Protein AF-A0A379AFS3-F1 (afdb_monomer_lite)

InterPro domains:
  IPR016185 Pre-ATP-grasp domain superfamily [SSF52440] (1-82)
  IPR054350 PurT/PurK-like, preATP-grasp domain [PF22660] (2-83)

Foldseek 3Di:
DEEDQAPVLLVVLVVCVVVVHAFEAEEQDPPHNNCVSHPHYYHDDQLPLVVVVVVCVVVVDPDYHYPDPNGVVVSVVVVVPDDPDPDPDPPPPPPDDDPPPPPDDDD

Secondary structure (DSSP, 8-state):
-EES-SHHHHHHHHHHHHTT---EEEESSTT-TTTTTSSEEEE--TT-HHHHHHHHHHH--S--EE-SS-S-HHHHHHHHS----S----GGGSSS-----------

Radius of gyration: 19.27 Å; chains: 1; bounding box: 28×62×48 Å

pLDDT: mean 76.21, std 20.55, range [35.38, 96.38]

Organism: Enterobacter agglomerans (NCBI:txid549)

Sequence (107 aa):
MLLGSGELGKEVALECQRLGVEVIAVDRYADAPAMHVAHRSHVINMLDGAALAALIAEEKPDFVVPEIEAIATETLVELEQPRPARGADCPCRAADHEPRRHSAAGG

Structure (mmCIF, N/CA/C/O backbone):
data_AF-A0A379AFS3-F1
#
_entry.id   AF-A0A379AFS3-F1
#
loop_
_atom_site.group_PDB
_atom_site.id
_atom_site.type_symbol
_atom_site.label_atom_id
_atom_site.label_alt_id
_atom_site.label_comp_id
_atom_site.label_asym_id
_atom_site.label_entity_id
_atom_site.label_seq_id
_atom_site.pdbx_PDB_ins_code
_atom_site.Cartn_x
_atom_site.Cartn_y
_atom_site.Cartn_z
_atom_site.occupancy
_atom_site.B_iso_or_equiv
_atom_site.auth_seq_id
_atom_site.auth_comp_id
_atom_site.auth_asym_id
_atom_site.auth_atom_id
_atom_site.pdbx_PDB_model_num
ATOM 1 N N . MET A 1 1 ? -4.762 3.119 2.611 1.00 92.69 1 MET A N 1
ATOM 2 C CA . MET A 1 1 ? -4.022 2.562 1.459 1.00 92.69 1 MET A CA 1
ATOM 3 C C . MET A 1 1 ? -2.563 2.397 1.851 1.00 92.69 1 MET A C 1
ATOM 5 O O . MET A 1 1 ? -1.976 3.362 2.324 1.00 92.69 1 MET A O 1
ATOM 9 N N . LEU A 1 2 ? -2.015 1.192 1.703 1.00 92.50 2 LEU A N 1
ATOM 10 C CA . LEU A 1 2 ? -0.619 0.852 1.993 1.00 92.50 2 LEU A CA 1
ATOM 11 C C . LEU A 1 2 ? 0.172 0.841 0.681 1.00 92.50 2 LEU A C 1
ATOM 13 O O . LEU A 1 2 ? -0.231 0.153 -0.256 1.00 92.50 2 LEU A O 1
ATOM 17 N N . LEU A 1 3 ? 1.247 1.626 0.603 1.00 91.31 3 LEU A N 1
ATOM 18 C CA . LEU A 1 3 ? 2.155 1.676 -0.546 1.00 91.31 3 LEU A CA 1
ATOM 19 C C . LEU A 1 3 ? 3.437 0.918 -0.189 1.00 91.31 3 LEU A C 1
ATOM 21 O O . LEU A 1 3 ? 4.276 1.423 0.558 1.00 91.31 3 LEU A O 1
ATOM 25 N N . GLY A 1 4 ? 3.562 -0.297 -0.711 1.00 89.31 4 GLY A N 1
ATOM 26 C CA . GLY A 1 4 ? 4.428 -1.336 -0.164 1.00 89.31 4 GLY A CA 1
ATOM 27 C C . GLY A 1 4 ? 3.591 -2.303 0.669 1.00 89.31 4 GLY A C 1
ATOM 28 O O . GLY A 1 4 ? 2.832 -1.895 1.548 1.00 89.31 4 GLY A O 1
ATOM 29 N N . SER A 1 5 ? 3.653 -3.581 0.305 1.00 90.56 5 SER A N 1
ATOM 30 C CA . SER A 1 5 ? 2.803 -4.642 0.843 1.00 90.56 5 SER A CA 1
ATOM 31 C C . SER A 1 5 ? 3.638 -5.805 1.383 1.00 90.56 5 SER A C 1
ATOM 33 O O . SER A 1 5 ? 3.258 -6.969 1.228 1.00 90.56 5 SER A O 1
ATOM 35 N N . GLY A 1 6 ? 4.780 -5.495 2.004 1.00 8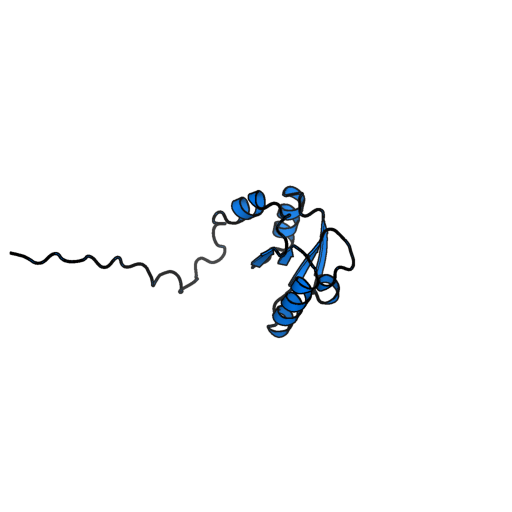9.69 6 GLY A N 1
ATOM 36 C CA . GLY A 1 6 ? 5.702 -6.463 2.591 1.00 89.69 6 GLY A CA 1
ATOM 37 C C . GLY A 1 6 ? 5.199 -7.066 3.906 1.00 89.69 6 GLY A C 1
ATOM 38 O O . GLY A 1 6 ? 4.031 -6.944 4.278 1.00 89.69 6 GLY A O 1
ATOM 39 N N . GLU A 1 7 ? 6.094 -7.734 4.639 1.00 91.62 7 GLU A N 1
ATOM 40 C CA . GLU A 1 7 ? 5.750 -8.367 5.923 1.00 91.62 7 GLU A CA 1
ATOM 41 C C . GLU A 1 7 ? 5.324 -7.341 6.985 1.00 91.62 7 GLU A C 1
ATOM 43 O O . GLU A 1 7 ? 4.415 -7.611 7.766 1.00 91.62 7 GLU A O 1
ATOM 48 N N . LEU A 1 8 ? 5.908 -6.135 6.992 1.00 89.31 8 LEU A N 1
ATOM 49 C CA . LEU A 1 8 ? 5.472 -5.080 7.914 1.00 89.31 8 LEU A CA 1
ATOM 50 C C . LEU A 1 8 ? 4.100 -4.541 7.506 1.00 89.31 8 LEU A C 1
ATOM 52 O O . LEU A 1 8 ? 3.218 -4.395 8.354 1.00 89.31 8 LEU A O 1
ATOM 56 N N . GLY A 1 9 ? 3.889 -4.316 6.205 1.00 90.88 9 GLY A N 1
ATOM 57 C CA . GLY A 1 9 ? 2.586 -3.931 5.665 1.00 90.88 9 GLY A CA 1
ATOM 58 C C . GLY A 1 9 ? 1.478 -4.924 6.030 1.00 90.88 9 GLY A C 1
ATOM 59 O O . GLY A 1 9 ? 0.350 -4.516 6.301 1.00 90.88 9 GLY A O 1
ATOM 60 N N . LYS A 1 10 ? 1.794 -6.222 6.111 1.00 93.50 10 LYS A N 1
ATOM 61 C CA . LYS A 1 10 ? 0.844 -7.269 6.506 1.00 93.50 10 LYS A CA 1
ATOM 62 C C . LYS A 1 10 ? 0.387 -7.139 7.958 1.00 93.50 10 LYS A C 1
ATOM 64 O O . LYS A 1 10 ? -0.811 -7.232 8.215 1.00 93.50 10 LYS A O 1
ATOM 69 N N . GLU A 1 11 ? 1.302 -6.900 8.893 1.00 94.44 11 GLU A N 1
ATOM 70 C CA . GLU A 1 11 ? 0.948 -6.686 10.304 1.00 94.44 11 GLU A CA 1
ATOM 71 C C .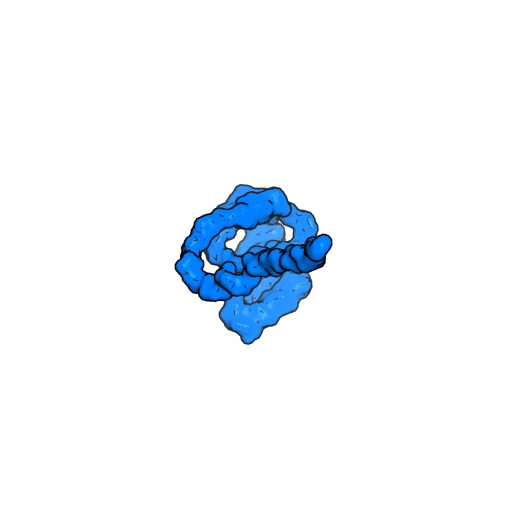 GLU A 1 11 ? 0.102 -5.413 10.472 1.00 94.44 11 GLU A C 1
ATOM 73 O O . GLU A 1 11 ? -0.923 -5.426 11.154 1.00 94.44 11 GLU A O 1
ATOM 78 N N . VAL A 1 12 ? 0.453 -4.332 9.764 1.00 92.00 12 VAL A N 1
ATOM 79 C CA . VAL A 1 12 ? -0.346 -3.092 9.756 1.00 92.00 12 VAL A CA 1
ATOM 80 C C . VAL A 1 12 ? -1.747 -3.342 9.193 1.00 92.00 12 VAL A C 1
ATOM 82 O O . VAL A 1 12 ? -2.736 -2.911 9.784 1.00 92.00 12 VAL A O 1
ATOM 85 N N . ALA A 1 13 ? -1.853 -4.070 8.080 1.00 94.06 13 ALA A N 1
ATOM 86 C CA . ALA A 1 13 ? -3.134 -4.424 7.480 1.00 94.06 13 ALA A CA 1
ATOM 87 C C . ALA A 1 13 ? -4.017 -5.237 8.442 1.00 94.06 13 ALA A C 1
ATOM 89 O O . ALA A 1 13 ? -5.213 -4.963 8.550 1.00 94.06 13 ALA A O 1
ATOM 90 N N . LEU A 1 14 ? -3.434 -6.192 9.172 1.00 94.50 14 LEU A N 1
ATOM 91 C CA . LEU A 1 14 ? -4.144 -7.002 10.164 1.00 94.50 14 LEU A CA 1
ATOM 92 C C . LEU A 1 14 ? -4.681 -6.160 11.326 1.00 94.50 14 LEU A C 1
ATOM 94 O O . LEU A 1 14 ? -5.837 -6.330 11.720 1.00 94.50 14 LEU A O 1
ATOM 98 N N . GLU A 1 15 ? -3.890 -5.229 11.859 1.00 94.81 15 GLU A N 1
ATOM 99 C CA . GLU A 1 15 ? -4.366 -4.338 12.923 1.00 94.81 15 GLU A CA 1
ATOM 100 C C . GLU A 1 15 ? -5.444 -3.369 12.421 1.00 94.81 15 GLU A C 1
ATOM 102 O O . GLU A 1 15 ? -6.452 -3.158 13.098 1.00 94.81 15 GLU A O 1
ATOM 107 N N . CYS A 1 16 ? -5.315 -2.848 11.198 1.00 93.25 16 CYS A N 1
ATOM 108 C CA . CYS A 1 16 ? -6.375 -2.056 10.573 1.00 93.25 16 CYS A CA 1
ATOM 109 C C . CYS A 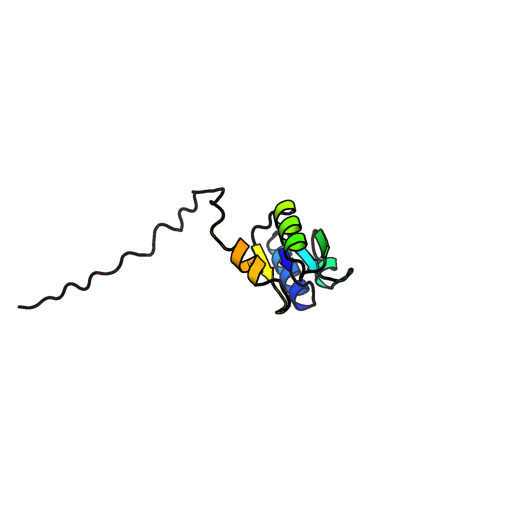1 16 ? -7.683 -2.854 10.445 1.00 93.25 16 CYS A C 1
ATOM 111 O O . CYS A 1 16 ? -8.747 -2.337 10.786 1.00 93.25 16 CYS A O 1
ATOM 113 N N . GLN A 1 17 ? -7.621 -4.125 10.039 1.00 93.00 17 GLN A N 1
ATOM 114 C CA . GLN A 1 17 ? -8.808 -4.982 9.980 1.00 93.00 17 GLN A CA 1
ATOM 115 C C . GLN A 1 17 ? -9.444 -5.220 11.348 1.00 93.00 17 GLN A C 1
ATOM 117 O O . GLN A 1 17 ? -10.669 -5.190 11.465 1.00 93.00 17 GLN A O 1
ATOM 122 N N . ARG A 1 18 ? -8.637 -5.408 12.397 1.00 94.56 18 ARG A N 1
ATOM 123 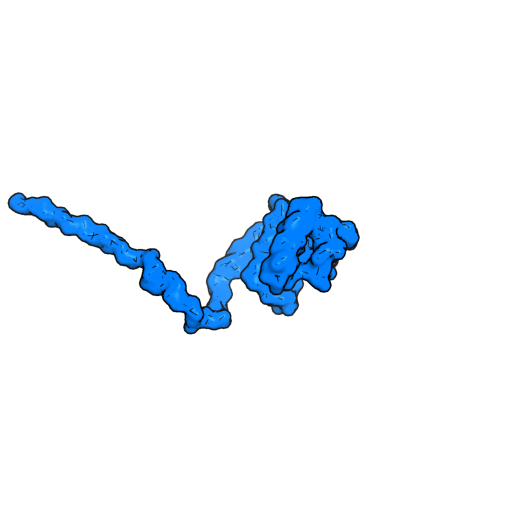C CA . ARG A 1 18 ? -9.138 -5.548 13.776 1.00 94.56 18 ARG A CA 1
ATOM 124 C C . ARG A 1 18 ? -9.890 -4.308 14.253 1.00 94.56 18 ARG A C 1
ATOM 126 O O . ARG A 1 18 ? -10.810 -4.430 15.056 1.00 94.56 18 ARG A O 1
ATOM 133 N N . LEU A 1 19 ? -9.528 -3.138 13.734 1.00 94.19 19 LEU A N 1
ATOM 134 C CA . LEU A 1 19 ? -10.205 -1.869 13.997 1.00 94.19 19 LEU A CA 1
ATOM 135 C C . LEU A 1 19 ? -11.390 -1.600 13.053 1.00 94.19 19 LEU A C 1
ATOM 137 O O . LEU A 1 19 ? -12.021 -0.551 13.161 1.00 94.19 19 LEU A O 1
ATOM 141 N N . GLY A 1 20 ? -11.710 -2.522 12.138 1.00 93.75 20 GLY A N 1
ATOM 142 C CA . GLY A 1 20 ? -12.777 -2.352 11.148 1.00 93.75 20 GLY A CA 1
ATOM 143 C C . GLY A 1 20 ? -12.442 -1.338 10.050 1.00 93.75 20 GLY A C 1
ATOM 144 O O . GLY A 1 20 ? -13.347 -0.806 9.411 1.00 93.75 20 GLY A O 1
ATOM 145 N N . VAL A 1 21 ? -11.156 -1.047 9.846 1.00 94.62 21 VAL A N 1
ATOM 146 C CA . VAL A 1 21 ? -10.675 -0.121 8.819 1.00 94.62 21 VAL A CA 1
ATOM 147 C C . VAL A 1 21 ? -10.494 -0.865 7.500 1.00 94.62 21 VAL A C 1
ATOM 149 O O . VAL A 1 21 ? -9.923 -1.958 7.447 1.00 94.62 21 VAL A O 1
ATOM 152 N N . GLU A 1 22 ? -10.951 -0.248 6.414 1.00 95.56 22 GLU A N 1
ATOM 153 C CA . GLU A 1 22 ? -10.732 -0.762 5.070 1.00 95.56 22 GLU A CA 1
ATOM 154 C C . GLU A 1 22 ? -9.261 -0.600 4.658 1.00 95.56 22 GLU A C 1
ATOM 156 O O . GLU A 1 22 ? -8.649 0.462 4.796 1.00 95.56 22 GLU A O 1
ATOM 161 N N . VAL A 1 23 ? -8.687 -1.676 4.123 1.00 95.31 23 VAL A N 1
ATOM 162 C CA . VAL A 1 23 ? -7.273 -1.737 3.740 1.00 95.31 23 VAL A CA 1
ATOM 163 C C . VAL A 1 23 ? -7.164 -2.052 2.262 1.00 95.31 23 VAL A C 1
ATOM 165 O O . VAL A 1 23 ? -7.660 -3.080 1.802 1.00 95.31 23 VAL A O 1
ATOM 168 N N . ILE A 1 24 ? -6.461 -1.174 1.555 1.00 96.38 24 ILE A N 1
ATOM 169 C CA . ILE A 1 24 ? -6.090 -1.325 0.150 1.00 96.38 24 ILE A CA 1
ATOM 170 C C . ILE A 1 24 ? -4.571 -1.459 0.104 1.00 96.38 24 ILE A C 1
ATOM 172 O O . ILE A 1 24 ? -3.880 -0.525 0.519 1.00 96.38 24 ILE A O 1
ATOM 176 N N . ALA A 1 25 ? -4.071 -2.601 -0.356 1.00 95.50 25 ALA A N 1
ATOM 177 C CA . ALA A 1 25 ? -2.646 -2.898 -0.466 1.00 95.50 25 ALA A CA 1
ATOM 178 C C . ALA A 1 25 ? -2.150 -2.633 -1.893 1.00 95.50 25 ALA A C 1
ATOM 180 O O . ALA A 1 25 ? -2.762 -3.080 -2.861 1.00 95.50 25 ALA A O 1
ATOM 181 N N . VAL A 1 26 ? -1.054 -1.899 -2.038 1.00 94.06 26 VAL A N 1
ATOM 182 C CA . VAL A 1 26 ? -0.460 -1.567 -3.335 1.00 94.06 26 VAL A CA 1
ATOM 183 C C . VAL A 1 26 ? 0.997 -2.007 -3.334 1.00 94.06 26 VAL A C 1
ATOM 185 O O . VAL A 1 26 ? 1.732 -1.725 -2.388 1.00 94.06 26 VAL A O 1
ATOM 188 N N . ASP A 1 27 ? 1.422 -2.706 -4.381 1.00 92.94 27 ASP A N 1
ATOM 189 C CA . ASP A 1 27 ? 2.821 -3.100 -4.570 1.00 92.94 27 ASP A CA 1
ATOM 190 C C . ASP A 1 27 ? 3.165 -3.186 -6.065 1.00 92.94 27 ASP A C 1
ATOM 192 O O . ASP A 1 27 ? 2.299 -3.064 -6.930 1.00 92.94 27 ASP A O 1
ATOM 196 N N . ARG A 1 28 ? 4.441 -3.399 -6.385 1.00 90.12 28 ARG A N 1
ATOM 197 C CA . ARG A 1 28 ? 4.942 -3.611 -7.752 1.00 90.12 28 ARG A CA 1
ATOM 198 C C . ARG A 1 28 ? 4.789 -5.051 -8.244 1.00 90.12 28 ARG A C 1
ATOM 200 O O . ARG A 1 28 ? 4.963 -5.299 -9.435 1.00 90.12 28 ARG A O 1
ATOM 207 N N . TYR A 1 29 ? 4.487 -5.991 -7.350 1.00 89.75 29 TYR A N 1
ATOM 208 C CA . TYR A 1 29 ? 4.282 -7.403 -7.670 1.00 89.75 29 TYR A CA 1
ATOM 209 C C . TYR A 1 29 ? 2.963 -7.909 -7.085 1.00 89.75 29 TYR A C 1
ATOM 211 O O . TYR A 1 29 ? 2.504 -7.415 -6.058 1.00 89.75 29 TYR A O 1
ATOM 219 N N . ALA A 1 30 ? 2.366 -8.899 -7.751 1.00 91.31 30 ALA A N 1
ATOM 220 C CA . ALA A 1 30 ? 1.207 -9.617 -7.229 1.00 91.31 30 ALA A CA 1
ATOM 221 C C . ALA A 1 30 ? 1.590 -10.490 -6.021 1.00 91.31 30 ALA A C 1
ATOM 223 O O . ALA A 1 30 ? 2.765 -10.808 -5.831 1.00 91.31 30 ALA A O 1
ATOM 224 N N . ASP A 1 31 ? 0.585 -10.890 -5.239 1.00 91.19 31 ASP A N 1
ATOM 225 C CA . ASP A 1 31 ? 0.708 -11.829 -4.112 1.00 91.19 31 ASP A CA 1
ATOM 226 C C . ASP A 1 31 ? 1.698 -11.387 -3.019 1.00 91.19 31 ASP A C 1
ATOM 228 O O . ASP A 1 31 ? 2.323 -12.198 -2.330 1.00 91.19 31 ASP A O 1
ATOM 232 N N . ALA A 1 32 ? 1.848 -10.073 -2.840 1.00 92.38 32 ALA A N 1
ATOM 233 C CA . ALA A 1 32 ? 2.635 -9.529 -1.746 1.00 92.38 32 ALA A CA 1
ATOM 234 C C . ALA A 1 32 ? 1.981 -9.864 -0.382 1.00 92.38 32 ALA A C 1
ATOM 236 O O . ALA A 1 32 ? 0.750 -9.938 -0.292 1.00 92.38 32 ALA A O 1
ATOM 237 N N . PRO A 1 33 ? 2.759 -10.039 0.704 1.00 93.62 33 PRO A N 1
ATOM 238 C CA . PRO A 1 33 ? 2.242 -10.490 1.999 1.00 93.62 33 PRO A CA 1
ATOM 239 C C . PRO A 1 33 ? 1.012 -9.731 2.525 1.00 93.62 33 PRO A C 1
ATOM 241 O O . PRO A 1 33 ? 0.077 -10.367 3.019 1.00 93.62 33 PRO A O 1
ATOM 244 N N . ALA A 1 34 ? 0.975 -8.399 2.400 1.00 93.75 34 ALA A N 1
ATOM 245 C CA . ALA A 1 34 ? -0.164 -7.596 2.852 1.00 93.75 34 ALA A CA 1
ATOM 246 C C . ALA A 1 34 ? -1.398 -7.728 1.941 1.00 93.75 34 ALA A C 1
ATOM 248 O O . ALA A 1 34 ? -2.521 -7.548 2.408 1.00 93.75 34 ALA A O 1
ATOM 249 N N . MET A 1 35 ? -1.225 -8.089 0.663 1.00 95.94 35 MET A N 1
ATOM 250 C CA . MET A 1 35 ? -2.341 -8.288 -0.273 1.00 95.94 35 MET A CA 1
ATOM 251 C C . MET A 1 35 ? -3.214 -9.478 0.124 1.00 95.94 35 MET A C 1
ATOM 253 O O . MET A 1 35 ? -4.424 -9.424 -0.055 1.00 95.94 35 MET A O 1
ATOM 257 N N . HIS A 1 36 ? -2.629 -10.517 0.727 1.00 94.50 36 HIS A N 1
ATOM 258 C CA . HIS A 1 36 ? -3.374 -11.695 1.186 1.00 94.50 36 HIS A CA 1
ATOM 259 C C . HIS A 1 36 ? -4.385 -11.393 2.292 1.00 94.50 36 HIS A C 1
ATOM 261 O O . HIS A 1 36 ? -5.341 -12.143 2.476 1.00 94.50 36 HIS A O 1
ATOM 267 N N . VAL A 1 37 ? -4.144 -10.330 3.058 1.00 95.00 37 VAL A N 1
ATOM 268 C CA . VAL A 1 37 ? -5.010 -9.917 4.163 1.00 95.00 37 VAL A CA 1
ATOM 269 C C . VAL A 1 37 ? -5.776 -8.639 3.841 1.00 95.00 37 VAL A C 1
ATOM 271 O O . VAL A 1 37 ? -6.665 -8.289 4.595 1.00 95.00 37 VAL A O 1
ATOM 274 N N . ALA A 1 38 ? -5.478 -7.926 2.754 1.00 95.06 38 ALA A N 1
ATOM 275 C CA . ALA A 1 38 ? -6.164 -6.686 2.402 1.00 95.06 38 ALA A CA 1
ATOM 276 C C . ALA A 1 38 ? -7.565 -6.931 1.814 1.00 95.06 38 ALA A C 1
ATOM 278 O O . ALA A 1 38 ? -7.875 -8.004 1.305 1.00 95.06 38 ALA A O 1
ATOM 279 N N . HIS A 1 39 ? -8.418 -5.904 1.855 1.00 96.31 39 HIS A N 1
ATOM 280 C CA . HIS A 1 39 ? -9.754 -5.962 1.248 1.00 96.31 39 HIS A CA 1
ATOM 281 C C . HIS A 1 39 ? -9.683 -5.835 -0.275 1.00 96.31 39 HIS A C 1
ATOM 283 O O . HIS A 1 39 ? -10.455 -6.461 -1.001 1.00 96.31 39 HIS A O 1
ATOM 289 N N . ARG A 1 40 ? -8.756 -4.999 -0.751 1.00 95.50 40 ARG A N 1
ATOM 290 C CA . ARG A 1 40 ? -8.434 -4.803 -2.163 1.00 95.50 40 ARG A CA 1
ATOM 291 C C . ARG A 1 40 ? -6.922 -4.740 -2.332 1.00 95.50 40 ARG A C 1
ATOM 293 O O . ARG A 1 40 ? -6.210 -4.290 -1.431 1.00 95.50 40 ARG A O 1
ATOM 300 N N . SER A 1 41 ? -6.442 -5.155 -3.497 1.00 95.69 41 SER A N 1
ATOM 301 C CA . SER A 1 41 ? -5.026 -5.105 -3.847 1.00 95.69 41 SER A CA 1
ATOM 302 C C . SER A 1 41 ? -4.824 -4.586 -5.262 1.00 95.69 41 SER A C 1
ATOM 304 O O . SER A 1 41 ? -5.546 -5.000 -6.168 1.00 95.69 41 SER A O 1
ATOM 306 N N . HIS A 1 42 ? -3.808 -3.750 -5.459 1.00 95.56 42 HIS A N 1
ATOM 307 C CA . HIS A 1 42 ? -3.436 -3.210 -6.766 1.00 95.56 42 HIS A CA 1
ATOM 308 C C . HIS A 1 42 ? -1.955 -3.428 -7.043 1.00 95.56 42 HIS A C 1
ATOM 310 O O . HIS A 1 42 ? -1.112 -3.232 -6.167 1.00 95.56 42 HIS A O 1
ATOM 316 N N . VAL A 1 43 ? -1.641 -3.807 -8.280 1.00 94.81 43 VAL A N 1
ATOM 317 C CA . VAL A 1 43 ? -0.261 -3.978 -8.737 1.00 94.81 43 VAL A CA 1
ATOM 318 C C . VAL A 1 43 ? 0.069 -2.853 -9.707 1.00 94.81 43 VAL A C 1
ATOM 320 O O . VAL A 1 43 ? -0.426 -2.845 -10.833 1.00 94.81 43 VAL A O 1
ATOM 323 N N . ILE A 1 44 ? 0.886 -1.895 -9.271 1.00 91.31 44 ILE A N 1
ATOM 324 C CA . ILE A 1 44 ? 1.293 -0.743 -10.088 1.00 91.31 44 ILE A CA 1
ATOM 325 C C . ILE A 1 44 ? 2.788 -0.470 -9.935 1.00 91.31 44 ILE A C 1
ATOM 327 O O . ILE A 1 44 ? 3.420 -0.841 -8.946 1.00 91.31 44 ILE A O 1
ATOM 331 N N . ASN A 1 45 ? 3.359 0.266 -10.886 1.00 87.81 45 ASN A N 1
ATOM 332 C CA . ASN A 1 45 ? 4.674 0.854 -10.681 1.00 87.81 45 ASN A CA 1
ATOM 333 C C . ASN A 1 45 ? 4.562 2.045 -9.712 1.00 87.81 45 ASN A C 1
ATOM 335 O O . ASN A 1 45 ? 4.165 3.130 -10.116 1.00 87.81 45 ASN A O 1
ATOM 339 N N . MET A 1 46 ? 4.932 1.858 -8.443 1.00 84.38 46 MET A N 1
ATOM 340 C CA . MET A 1 46 ? 4.853 2.907 -7.408 1.00 84.38 46 MET A CA 1
ATOM 341 C C . MET A 1 46 ? 5.823 4.088 -7.625 1.00 84.38 46 MET A C 1
ATOM 343 O O . MET A 1 46 ? 5.719 5.099 -6.931 1.00 84.38 46 MET A O 1
ATOM 347 N N . LEU A 1 47 ? 6.752 3.975 -8.583 1.00 82.69 47 LEU A N 1
ATOM 348 C CA . LEU A 1 47 ? 7.600 5.085 -9.037 1.00 82.69 47 LEU A CA 1
ATOM 349 C C . LEU A 1 47 ? 6.912 5.954 -10.103 1.00 82.69 47 LEU A C 1
ATOM 351 O O . LEU A 1 47 ? 7.382 7.050 -10.392 1.00 82.69 47 LEU A O 1
ATOM 355 N N . ASP A 1 48 ? 5.819 5.474 -10.700 1.00 85.94 48 ASP A N 1
ATOM 356 C CA . ASP A 1 48 ? 5.005 6.248 -11.632 1.00 85.94 48 ASP A CA 1
ATOM 357 C C . ASP A 1 48 ? 3.978 7.078 -10.849 1.00 85.94 48 ASP A C 1
ATOM 359 O O . ASP A 1 48 ? 2.917 6.593 -10.442 1.00 85.94 48 ASP A O 1
ATOM 363 N N . GLY A 1 49 ? 4.306 8.354 -10.641 1.00 84.75 49 GLY A N 1
ATOM 364 C CA . GLY A 1 49 ? 3.443 9.293 -9.929 1.00 84.75 49 GLY A CA 1
ATOM 365 C C . GLY A 1 49 ? 2.070 9.483 -10.582 1.00 84.75 49 GLY A C 1
ATOM 366 O O . GLY A 1 49 ? 1.086 9.685 -9.873 1.00 84.75 49 GLY A O 1
ATOM 367 N N . ALA A 1 50 ? 1.958 9.358 -11.910 1.00 87.56 50 ALA A N 1
ATOM 368 C CA . ALA A 1 50 ? 0.680 9.510 -12.602 1.00 87.56 50 ALA A CA 1
ATOM 369 C C . ALA A 1 50 ? -0.237 8.307 -12.349 1.00 87.56 50 ALA A C 1
ATOM 371 O O . ALA A 1 50 ? -1.418 8.487 -12.040 1.00 87.56 50 ALA A O 1
ATOM 372 N N . ALA A 1 51 ? 0.312 7.091 -12.419 1.00 87.75 51 ALA A N 1
ATOM 373 C CA . ALA A 1 51 ? -0.423 5.873 -12.083 1.00 87.75 51 ALA A CA 1
ATOM 374 C C . ALA A 1 51 ? -0.868 5.873 -10.612 1.00 87.75 51 ALA A C 1
ATOM 376 O O . ALA A 1 51 ? -2.019 5.554 -10.309 1.00 87.75 51 ALA A O 1
ATOM 377 N N . LEU A 1 52 ? 0.016 6.296 -9.702 1.00 87.62 52 LEU A N 1
ATOM 378 C CA . LEU A 1 52 ? -0.298 6.407 -8.279 1.00 87.62 52 LEU A CA 1
ATOM 379 C C . LEU A 1 52 ? -1.391 7.454 -8.012 1.00 87.62 52 LEU A C 1
ATOM 381 O O . LEU A 1 52 ? -2.342 7.177 -7.283 1.00 87.62 52 LEU A O 1
ATOM 385 N N . ALA A 1 53 ? -1.298 8.636 -8.625 1.00 85.44 53 ALA A N 1
ATOM 386 C CA . ALA A 1 53 ? -2.300 9.688 -8.477 1.00 85.44 53 ALA A CA 1
ATOM 387 C C . ALA A 1 53 ? -3.673 9.261 -9.018 1.00 85.44 53 ALA A C 1
ATOM 389 O O . ALA A 1 53 ? -4.693 9.534 -8.383 1.00 85.44 53 ALA A O 1
ATOM 390 N N . ALA A 1 54 ? -3.706 8.559 -10.156 1.00 90.50 54 ALA A N 1
ATOM 391 C CA . ALA A 1 54 ? -4.936 8.007 -10.715 1.00 90.50 54 ALA A CA 1
ATOM 392 C C . ALA A 1 54 ? -5.579 6.989 -9.760 1.00 90.50 54 ALA A C 1
ATOM 394 O O . ALA A 1 54 ? -6.770 7.101 -9.466 1.00 90.50 54 ALA A O 1
ATOM 395 N N . LEU A 1 55 ? -4.785 6.069 -9.204 1.00 90.38 55 LEU A N 1
ATOM 396 C CA . LEU A 1 55 ? -5.272 5.072 -8.251 1.00 90.38 55 LEU A CA 1
ATOM 397 C C . LEU A 1 55 ? -5.803 5.716 -6.961 1.00 90.38 55 LEU A C 1
ATOM 399 O O . LEU A 1 55 ? -6.874 5.357 -6.476 1.00 90.38 55 LEU A O 1
ATOM 403 N N . ILE A 1 56 ? -5.089 6.703 -6.413 1.00 88.25 56 ILE A N 1
ATOM 404 C CA . ILE A 1 56 ? -5.535 7.451 -5.228 1.00 88.25 56 ILE A CA 1
ATOM 405 C C . ILE A 1 56 ? -6.837 8.211 -5.525 1.00 88.25 56 ILE A C 1
ATOM 407 O O . ILE A 1 56 ? -7.710 8.292 -4.662 1.00 88.25 56 ILE A O 1
ATOM 411 N N . ALA A 1 57 ? -6.997 8.765 -6.729 1.00 89.81 57 ALA A N 1
ATOM 412 C CA . ALA A 1 57 ? -8.217 9.465 -7.127 1.00 89.81 57 ALA A CA 1
ATOM 413 C C . ALA A 1 57 ? -9.425 8.526 -7.301 1.00 89.81 57 ALA A C 1
ATOM 415 O O . ALA A 1 57 ? -10.560 8.942 -7.042 1.00 89.81 57 ALA A O 1
ATOM 416 N N . GLU A 1 58 ? -9.185 7.286 -7.728 1.00 91.69 58 GLU A N 1
ATOM 417 C CA . GLU A 1 58 ? -10.198 6.240 -7.870 1.00 91.69 58 GLU A CA 1
ATOM 418 C C . GLU A 1 58 ? -10.642 5.700 -6.506 1.00 91.69 58 GLU A C 1
ATOM 420 O O . GLU A 1 58 ? -11.821 5.790 -6.159 1.00 91.69 58 GLU A O 1
ATOM 425 N N . GLU A 1 59 ? -9.691 5.213 -5.709 1.00 91.38 59 GLU A N 1
ATOM 426 C CA . GLU A 1 59 ? -9.947 4.566 -4.418 1.00 91.38 59 GLU A CA 1
ATOM 427 C C . GLU A 1 59 ? -10.277 5.559 -3.295 1.00 91.38 59 GLU A C 1
ATOM 429 O O . GLU A 1 59 ? -10.902 5.185 -2.306 1.00 91.38 59 GLU A O 1
ATOM 434 N N . LYS A 1 60 ? -9.863 6.827 -3.432 1.00 90.50 60 LYS A N 1
ATOM 435 C CA . LYS A 1 60 ? -10.083 7.920 -2.463 1.00 90.50 60 LYS A CA 1
ATOM 436 C C . LYS A 1 60 ? -9.791 7.520 -1.007 1.00 90.50 60 LYS A C 1
ATOM 438 O O . LYS A 1 60 ? -10.653 7.705 -0.149 1.00 90.50 60 LYS A O 1
ATOM 443 N N . PRO A 1 61 ? -8.591 6.998 -0.703 1.00 89.94 61 PRO A N 1
ATOM 444 C CA . PRO A 1 61 ? -8.272 6.571 0.650 1.00 89.94 61 PRO A CA 1
ATOM 445 C C . PRO A 1 61 ? -8.191 7.762 1.616 1.00 89.94 61 PRO A C 1
ATOM 447 O O . PRO A 1 61 ? -7.665 8.819 1.261 1.00 89.94 61 PRO A O 1
ATOM 450 N N . ASP A 1 62 ? -8.629 7.556 2.860 1.00 88.12 62 ASP A N 1
ATOM 451 C CA . ASP A 1 62 ? -8.468 8.545 3.938 1.00 88.12 62 ASP A CA 1
ATOM 452 C C . ASP A 1 62 ? -6.998 8.722 4.337 1.00 88.12 62 ASP A C 1
ATOM 454 O O . ASP A 1 62 ? -6.540 9.830 4.612 1.00 88.12 62 ASP A O 1
ATOM 458 N N . PHE A 1 63 ? -6.244 7.619 4.322 1.00 87.38 63 PHE A N 1
ATOM 459 C CA . PHE A 1 63 ? -4.829 7.580 4.678 1.00 87.38 63 PHE A CA 1
ATOM 460 C C . PHE A 1 63 ? -4.014 6.872 3.600 1.00 87.38 63 PHE A C 1
ATOM 462 O O . PHE A 1 63 ? -4.384 5.788 3.131 1.00 87.38 63 PHE A O 1
ATOM 469 N N . VAL A 1 64 ? -2.870 7.457 3.257 1.00 88.38 64 VAL A N 1
ATOM 470 C CA . VAL A 1 64 ? -1.840 6.842 2.417 1.00 88.38 64 VAL A CA 1
ATOM 471 C C . VAL A 1 64 ? -0.623 6.595 3.298 1.00 88.38 64 VAL A C 1
ATOM 473 O O . VAL A 1 64 ? -0.055 7.535 3.843 1.00 88.38 64 VAL A O 1
ATOM 476 N N . VAL A 1 65 ? -0.261 5.326 3.474 1.00 86.75 65 VAL A N 1
ATOM 477 C CA . VAL A 1 65 ? 0.819 4.891 4.364 1.00 86.75 65 VAL A CA 1
ATOM 478 C C . VAL A 1 65 ? 1.932 4.268 3.514 1.00 86.75 65 VAL A C 1
ATOM 480 O O . VAL A 1 65 ? 1.753 3.154 3.017 1.00 86.75 65 VAL A O 1
ATOM 483 N N . PRO A 1 66 ? 3.050 4.979 3.297 1.00 84.44 66 PRO A N 1
ATOM 484 C CA . PRO A 1 66 ? 4.218 4.443 2.603 1.00 84.44 66 PRO A CA 1
ATOM 485 C C . PRO A 1 66 ? 5.060 3.525 3.509 1.00 84.44 66 PRO A C 1
ATOM 487 O O . PRO A 1 66 ? 5.422 3.924 4.613 1.00 84.44 66 PRO A O 1
ATOM 490 N N . GLU A 1 67 ? 5.388 2.312 3.045 1.00 73.12 67 GLU A N 1
ATOM 491 C CA . GLU A 1 67 ? 6.258 1.349 3.756 1.00 73.12 67 GLU A CA 1
ATOM 492 C C . GLU A 1 67 ? 7.736 1.450 3.321 1.00 73.12 67 GLU A C 1
ATOM 494 O O . GLU A 1 67 ? 8.634 1.159 4.109 1.00 73.12 67 GLU A O 1
ATOM 499 N N . ILE A 1 68 ? 8.019 1.865 2.079 1.00 66.56 68 ILE A N 1
ATOM 500 C CA . ILE A 1 68 ? 9.374 1.846 1.496 1.00 66.56 68 ILE A CA 1
ATOM 501 C C . ILE A 1 68 ? 9.857 3.240 1.066 1.00 66.56 68 ILE A C 1
ATOM 503 O O . ILE A 1 68 ? 9.065 4.082 0.656 1.00 66.56 68 ILE A O 1
ATOM 507 N N . GLU A 1 69 ? 11.176 3.466 1.082 1.00 58.09 69 GLU A N 1
ATOM 508 C CA . GLU A 1 69 ? 11.797 4.743 0.670 1.00 58.09 69 GLU A CA 1
ATOM 509 C C . GLU A 1 69 ? 11.721 5.006 -0.850 1.00 58.09 69 GLU A C 1
ATOM 511 O O . GLU A 1 69 ? 11.883 6.139 -1.296 1.00 58.09 69 GLU A O 1
ATOM 516 N N . ALA A 1 70 ? 11.451 3.977 -1.662 1.00 58.22 70 ALA A N 1
ATOM 517 C CA . ALA A 1 70 ? 11.364 4.067 -3.123 1.00 58.22 70 ALA A CA 1
ATOM 518 C C . ALA A 1 70 ? 9.928 4.343 -3.607 1.00 58.22 70 ALA A C 1
ATOM 520 O O . ALA A 1 70 ? 9.365 3.578 -4.391 1.00 58.22 70 ALA A O 1
ATOM 521 N N . ILE A 1 71 ? 9.327 5.422 -3.112 1.00 61.12 71 ILE A N 1
ATOM 522 C CA . ILE A 1 71 ? 8.015 5.912 -3.554 1.00 61.12 71 ILE A CA 1
ATOM 523 C C . ILE A 1 71 ? 8.217 7.277 -4.209 1.00 61.12 71 ILE A C 1
ATOM 525 O O . ILE A 1 71 ? 9.198 7.964 -3.928 1.00 61.12 71 ILE A O 1
ATOM 529 N N . ALA A 1 72 ? 7.309 7.669 -5.107 1.00 64.75 72 ALA A N 1
ATOM 530 C CA . ALA A 1 72 ? 7.255 9.017 -5.664 1.00 64.75 72 ALA A CA 1
ATOM 531 C C . ALA A 1 72 ? 6.922 10.052 -4.566 1.00 64.75 72 ALA A C 1
ATOM 533 O O . ALA A 1 72 ? 5.813 10.580 -4.490 1.00 64.75 72 ALA A O 1
ATOM 534 N N . THR A 1 73 ? 7.880 10.320 -3.678 1.00 63.94 73 THR A N 1
ATOM 535 C CA . THR A 1 73 ? 7.746 11.223 -2.530 1.00 63.94 73 THR A CA 1
ATOM 536 C C . THR A 1 73 ? 7.333 12.621 -2.975 1.00 63.94 73 THR A C 1
ATOM 538 O O . THR A 1 73 ? 6.513 13.249 -2.319 1.00 63.94 73 THR A O 1
ATOM 541 N N . GLU A 1 74 ? 7.819 13.080 -4.131 1.00 66.38 74 GLU A N 1
ATOM 542 C CA . GLU A 1 74 ? 7.413 14.356 -4.732 1.00 66.38 74 GLU A CA 1
ATOM 543 C C . GLU A 1 74 ? 5.904 14.389 -5.026 1.00 66.38 74 GLU A C 1
ATOM 545 O O . GLU A 1 74 ? 5.227 15.343 -4.655 1.00 66.38 74 GLU A O 1
ATOM 550 N N . THR A 1 75 ? 5.343 13.307 -5.575 1.00 62.34 75 THR A N 1
ATOM 551 C CA . THR A 1 75 ? 3.897 13.175 -5.812 1.00 62.34 75 THR A CA 1
ATOM 552 C C . THR A 1 75 ? 3.102 13.126 -4.507 1.00 62.34 75 THR A C 1
ATOM 554 O O . THR A 1 75 ? 2.018 13.699 -4.425 1.00 62.34 75 THR A O 1
ATOM 557 N N . LEU A 1 76 ? 3.623 12.475 -3.462 1.00 64.69 76 LEU A N 1
ATOM 558 C CA . LEU A 1 76 ? 2.970 12.477 -2.149 1.00 64.69 76 LEU A CA 1
ATOM 559 C C . LEU A 1 76 ? 2.947 13.879 -1.525 1.00 64.69 76 LEU A C 1
ATOM 561 O O . LEU A 1 76 ? 1.912 14.281 -1.003 1.00 64.69 76 LEU A O 1
ATOM 565 N N . VAL A 1 77 ? 4.034 14.644 -1.646 1.00 71.31 77 VAL A N 1
ATOM 566 C CA . VAL A 1 77 ? 4.116 16.037 -1.172 1.00 71.31 77 VAL A CA 1
ATOM 567 C C . VAL A 1 77 ? 3.168 16.951 -1.958 1.00 71.31 77 VAL A C 1
ATOM 569 O O . VAL A 1 77 ? 2.497 17.804 -1.377 1.00 71.31 77 VAL A O 1
ATOM 572 N N . GLU A 1 78 ? 3.050 16.762 -3.273 1.00 65.81 78 GLU A N 1
AT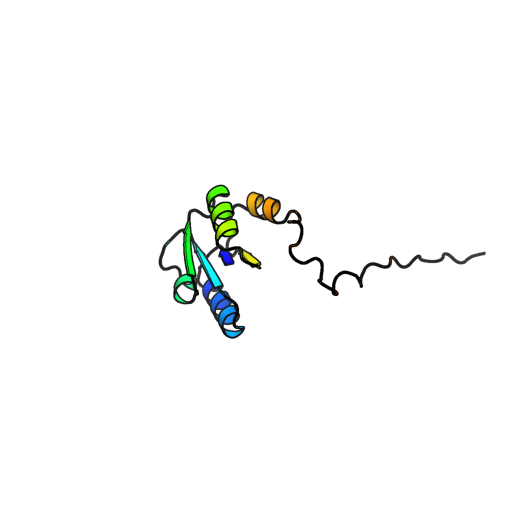OM 573 C CA . GLU A 1 78 ? 2.070 17.483 -4.095 1.00 65.81 78 GLU A CA 1
ATOM 574 C C . GLU A 1 78 ? 0.623 17.168 -3.691 1.00 65.81 78 GLU A C 1
ATOM 576 O O . GLU A 1 78 ? -0.228 18.056 -3.696 1.00 65.81 78 GLU A O 1
ATOM 581 N N . LEU A 1 79 ? 0.341 15.922 -3.302 1.00 62.66 79 LEU A N 1
ATOM 582 C CA . LEU A 1 79 ? -0.973 15.491 -2.816 1.00 62.66 79 LEU A CA 1
ATOM 583 C C . LEU A 1 79 ? -1.251 15.889 -1.357 1.00 62.66 79 LEU A C 1
ATOM 585 O O . LEU A 1 79 ? -2.420 15.905 -0.960 1.00 62.66 79 LEU A O 1
ATOM 589 N N . GLU A 1 80 ? -0.212 16.200 -0.577 1.00 63.50 80 GLU A N 1
ATOM 590 C CA . GLU A 1 80 ? -0.295 16.730 0.790 1.00 63.50 80 GLU A CA 1
ATOM 591 C C . GLU A 1 80 ? -0.657 18.223 0.814 1.00 63.50 80 GLU A C 1
ATOM 593 O O . GLU A 1 80 ? -1.204 18.714 1.807 1.00 63.50 80 GLU A O 1
ATOM 598 N N . GLN A 1 81 ? -0.443 18.945 -0.298 1.00 56.81 81 GLN A N 1
ATOM 599 C CA . GLN A 1 81 ? -1.003 20.285 -0.469 1.00 56.81 81 GLN A CA 1
ATOM 600 C C . GLN A 1 81 ? -2.503 20.243 -0.165 1.00 56.81 81 GLN A C 1
ATOM 602 O O . GLN A 1 81 ? -3.193 19.321 -0.610 1.00 56.81 81 GLN A O 1
ATOM 607 N N . PRO A 1 82 ? -3.030 21.213 0.603 1.00 45.12 82 PRO A N 1
ATOM 608 C CA . PRO A 1 82 ? -4.366 21.126 1.157 1.00 45.12 82 PRO A CA 1
ATOM 609 C C . PRO A 1 82 ? -5.391 20.984 0.036 1.00 45.12 82 PRO A C 1
ATOM 611 O O . PRO A 1 82 ? -5.804 21.951 -0.604 1.00 45.12 82 PRO A O 1
ATOM 614 N N . ARG A 1 83 ? -5.852 19.749 -0.164 1.00 47.19 83 ARG A N 1
ATOM 615 C CA . ARG A 1 83 ? -7.102 19.468 -0.853 1.00 47.19 83 ARG A CA 1
ATOM 616 C C . ARG A 1 83 ? -8.163 20.262 -0.088 1.00 47.19 83 ARG A C 1
ATOM 618 O O . ARG A 1 83 ? -8.228 20.103 1.135 1.00 47.19 83 ARG A O 1
ATOM 625 N N . PRO A 1 84 ? -8.968 21.130 -0.731 1.00 41.53 84 PRO A N 1
ATOM 626 C CA . PRO A 1 84 ? -10.053 21.798 -0.029 1.00 41.53 84 PRO A CA 1
ATOM 627 C C . PRO A 1 84 ? -10.899 20.704 0.613 1.00 41.53 84 PRO A C 1
ATOM 629 O O . PRO A 1 84 ? -11.427 19.826 -0.075 1.00 41.53 84 PRO A O 1
ATOM 632 N N . ALA A 1 85 ? -10.900 20.701 1.946 1.00 42.31 85 ALA A N 1
ATOM 633 C CA . ALA A 1 85 ? -11.511 19.660 2.743 1.00 42.31 85 ALA A CA 1
ATOM 634 C C . ALA A 1 85 ? -12.962 19.497 2.287 1.00 42.31 85 ALA A C 1
ATOM 636 O O . ALA A 1 85 ? -13.768 20.421 2.403 1.00 42.31 85 ALA A O 1
ATOM 637 N N . ARG A 1 86 ? -13.319 18.317 1.776 1.00 44.00 86 ARG A N 1
ATOM 638 C CA . ARG A 1 86 ? -14.720 17.911 1.835 1.00 44.00 86 ARG A CA 1
ATOM 639 C C . ARG A 1 86 ? -14.981 17.566 3.294 1.00 44.00 86 ARG A C 1
ATOM 641 O O . ARG A 1 86 ? -14.549 16.521 3.757 1.00 44.00 86 ARG A O 1
ATOM 648 N N . GLY A 1 87 ? -15.612 18.502 3.997 1.00 45.09 87 GLY A N 1
ATOM 649 C CA . GLY A 1 87 ? -15.888 18.412 5.429 1.00 45.09 87 GLY A CA 1
ATOM 650 C C . GLY A 1 87 ? -15.171 19.497 6.224 1.00 45.09 87 GLY A C 1
ATOM 651 O O . GLY A 1 87 ? -14.313 19.209 7.053 1.00 45.09 87 GLY A O 1
ATOM 652 N N . ALA A 1 88 ? -15.530 20.758 5.987 1.00 44.88 88 ALA A N 1
ATOM 653 C CA . ALA A 1 88 ? -15.325 21.815 6.969 1.00 44.88 88 ALA A CA 1
ATOM 654 C C . ALA A 1 88 ? -16.288 21.585 8.147 1.00 44.88 88 ALA A C 1
ATOM 656 O O . ALA A 1 88 ? -17.288 22.273 8.247 1.00 44.88 88 ALA A O 1
ATOM 657 N N . ASP A 1 89 ? -16.011 20.561 8.958 1.00 46.31 89 ASP A N 1
ATOM 658 C CA . ASP A 1 89 ? -16.635 20.304 10.264 1.00 46.31 89 ASP A CA 1
ATOM 659 C C . ASP A 1 89 ? -15.775 19.304 11.080 1.00 46.31 89 ASP A C 1
ATOM 661 O O . ASP A 1 89 ? -16.275 18.325 11.630 1.00 46.31 89 ASP A O 1
ATOM 665 N N . CYS A 1 90 ? -14.450 19.533 11.186 1.00 35.38 90 CYS A N 1
ATOM 666 C CA . CYS A 1 90 ? -13.708 19.012 12.349 1.00 35.38 90 CYS A CA 1
ATOM 667 C C . CYS A 1 90 ? -13.770 20.060 13.463 1.00 35.38 90 CYS A C 1
ATOM 669 O O . CYS A 1 90 ? -13.042 21.055 13.389 1.00 35.38 90 CYS A O 1
ATOM 671 N N . PRO A 1 91 ? -14.565 19.849 14.524 1.00 47.91 91 PRO A N 1
ATOM 672 C CA . PRO A 1 91 ? -14.603 20.758 15.672 1.00 47.91 91 PRO A CA 1
ATOM 673 C C . PRO A 1 91 ? -13.278 20.778 16.459 1.00 47.91 91 PRO A C 1
ATOM 675 O O . PRO A 1 91 ? -13.087 21.597 17.350 1.00 47.91 91 PRO A O 1
ATOM 678 N N . CYS A 1 92 ? -12.339 19.897 16.111 1.00 38.00 92 CYS A N 1
ATOM 679 C CA . CYS A 1 92 ? -11.059 19.715 16.774 1.00 38.00 92 CYS A CA 1
ATOM 680 C C . CYS A 1 92 ? -10.003 20.797 16.472 1.00 38.00 92 CYS A C 1
ATOM 682 O O . CYS A 1 92 ? -9.023 20.904 17.198 1.00 38.00 92 CYS A O 1
ATOM 684 N N . ARG A 1 93 ? -10.155 21.589 15.399 1.00 45.56 93 ARG A N 1
ATOM 685 C CA . ARG A 1 93 ? -9.058 22.426 14.866 1.00 45.56 93 ARG A CA 1
ATOM 686 C C . ARG A 1 93 ? -9.066 23.891 15.331 1.00 45.56 93 ARG A C 1
ATOM 688 O O . ARG A 1 93 ? -8.251 24.674 14.855 1.00 45.56 93 ARG A O 1
ATOM 695 N N . ALA A 1 94 ? -9.974 24.268 16.235 1.00 46.72 94 ALA A N 1
ATOM 696 C CA . ALA A 1 94 ? -10.110 25.642 16.741 1.00 46.72 94 ALA A CA 1
ATOM 697 C C . ALA A 1 94 ? -9.478 25.878 18.127 1.00 46.72 94 ALA A C 1
ATOM 699 O O . ALA A 1 94 ? -9.352 27.026 18.546 1.00 46.72 94 ALA A O 1
ATOM 700 N N . ALA A 1 95 ? -9.061 24.829 18.834 1.00 48.44 95 ALA A N 1
ATOM 701 C CA . ALA A 1 95 ? -8.400 24.947 20.127 1.00 48.44 95 ALA A CA 1
ATOM 702 C C . ALA A 1 95 ? -6.973 24.432 19.978 1.00 48.44 95 ALA A C 1
ATOM 704 O O . ALA A 1 95 ? -6.771 23.235 20.082 1.00 48.44 95 ALA A O 1
ATOM 705 N N . ASP A 1 96 ? -6.048 25.312 19.583 1.00 47.09 96 ASP A N 1
ATOM 706 C CA . ASP A 1 96 ? -4.627 25.303 19.978 1.00 47.09 96 ASP A 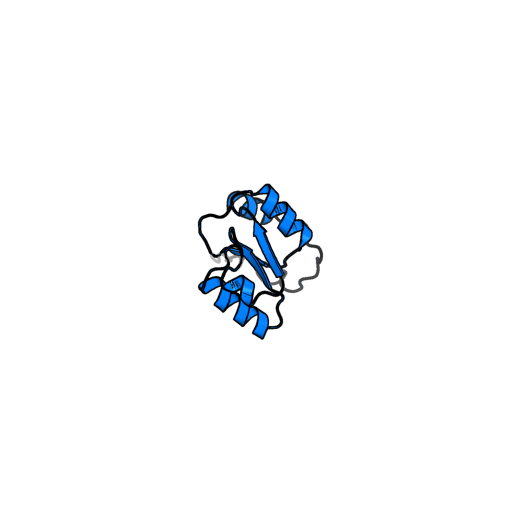CA 1
ATOM 707 C C . ASP A 1 96 ? -3.804 26.201 19.043 1.00 47.09 96 ASP A C 1
ATOM 709 O O . ASP A 1 96 ? -2.956 25.739 18.288 1.00 47.09 96 ASP A O 1
ATOM 713 N N . HIS A 1 97 ? -4.040 27.518 19.097 1.00 41.62 97 HIS A N 1
ATOM 714 C CA . HIS A 1 97 ? -2.939 28.480 18.978 1.00 41.62 97 HIS A CA 1
ATOM 715 C C . HIS A 1 97 ? -3.353 29.864 19.497 1.00 41.62 97 HIS A C 1
ATOM 717 O O . HIS A 1 97 ? -3.584 30.797 18.733 1.00 41.62 97 HIS A O 1
ATOM 723 N N . GLU A 1 98 ? -3.415 30.031 20.818 1.00 37.03 98 GLU A N 1
ATOM 724 C CA . GLU A 1 98 ? -3.347 31.373 21.399 1.00 37.03 98 GLU A CA 1
ATOM 725 C C . GLU A 1 98 ? -1.880 31.658 21.767 1.00 37.03 98 GLU A C 1
ATOM 727 O O . GLU A 1 98 ? -1.328 31.007 22.662 1.00 37.03 98 GLU A O 1
ATOM 732 N N . PRO A 1 99 ? -1.177 32.567 21.065 1.00 42.41 99 PRO A N 1
ATOM 733 C CA . PRO A 1 99 ? 0.170 32.944 21.456 1.00 42.41 99 PRO A CA 1
ATOM 734 C C . PRO A 1 99 ? 0.073 33.754 22.750 1.00 42.41 99 PRO A C 1
ATOM 736 O O . PRO A 1 99 ? -0.385 34.898 22.752 1.00 42.41 99 PRO A O 1
ATOM 739 N N . ARG A 1 100 ? 0.510 33.156 23.867 1.00 47.53 100 ARG A N 1
ATOM 740 C CA . ARG A 1 100 ? 0.653 33.842 25.156 1.00 47.53 100 ARG A CA 1
ATOM 741 C C . ARG A 1 100 ? 1.533 35.079 24.962 1.00 47.53 100 ARG A C 1
ATOM 743 O O . ARG A 1 100 ? 2.755 34.973 24.864 1.00 47.53 100 ARG A O 1
ATOM 750 N N . ARG A 1 101 ? 0.916 36.260 24.917 1.00 46.66 101 ARG A N 1
ATOM 751 C CA . ARG A 1 101 ? 1.624 37.539 25.002 1.00 46.66 101 ARG A CA 1
ATOM 752 C C . ARG A 1 101 ? 2.265 37.607 26.385 1.00 46.66 101 ARG A C 1
ATOM 754 O O . ARG A 1 101 ? 1.572 37.745 27.388 1.00 46.66 101 ARG A O 1
ATOM 761 N N . HIS A 1 102 ? 3.588 37.476 26.441 1.00 45.81 102 HIS A N 1
ATOM 762 C CA . HIS A 1 102 ? 4.357 37.830 27.628 1.00 45.81 102 HIS A CA 1
ATOM 763 C C . HIS A 1 102 ? 4.208 39.343 27.830 1.00 45.81 102 HIS A C 1
ATOM 765 O O . HIS A 1 102 ? 4.783 40.138 27.088 1.00 45.81 102 HIS A O 1
ATOM 771 N N . SER A 1 103 ? 3.379 39.737 28.794 1.00 50.19 103 SER A N 1
ATOM 772 C CA . SER A 1 103 ? 3.304 41.116 29.261 1.00 50.19 103 SER A CA 1
ATOM 773 C C . SER A 1 103 ? 4.610 41.421 29.991 1.00 50.19 103 SER A C 1
ATOM 775 O O . SER A 1 103 ? 4.832 40.927 31.094 1.00 50.19 103 SER A O 1
ATOM 777 N N . ALA A 1 104 ? 5.495 42.197 29.365 1.00 48.72 104 ALA A N 1
ATOM 778 C CA . ALA A 1 104 ? 6.622 42.799 30.059 1.00 48.72 104 ALA A CA 1
ATOM 779 C C . ALA A 1 104 ? 6.065 43.825 31.056 1.00 48.72 104 ALA A C 1
ATOM 781 O O . ALA A 1 104 ? 5.495 44.844 30.670 1.00 48.72 104 ALA A O 1
ATOM 782 N N . ALA A 1 105 ? 6.166 43.492 32.338 1.00 47.12 105 ALA A N 1
ATOM 783 C CA . ALA A 1 105 ? 5.987 44.409 33.447 1.00 47.12 105 ALA A CA 1
ATOM 784 C C . ALA A 1 105 ? 7.328 45.092 33.767 1.00 47.12 105 ALA A C 1
ATOM 786 O O . ALA A 1 105 ? 8.377 44.452 33.700 1.00 47.12 105 ALA A O 1
ATOM 787 N N . GLY A 1 106 ? 7.257 46.362 34.163 1.00 45.84 106 GLY A N 1
ATOM 788 C CA . GLY A 1 106 ? 8.371 47.189 34.640 1.00 45.84 106 GLY A CA 1
ATOM 789 C C . GLY A 1 106 ? 8.508 48.435 33.765 1.00 45.84 106 GLY A C 1
ATOM 790 O O . GLY A 1 106 ? 8.688 48.307 32.562 1.00 45.84 106 GLY A O 1
ATOM 791 N N . GLY A 1 107 ? 8.359 49.659 34.261 1.00 38.91 107 GLY A N 1
ATOM 792 C CA . GLY A 1 107 ? 8.562 50.151 35.624 1.00 38.91 107 GLY A CA 1
ATOM 793 C C . GLY A 1 107 ? 9.452 51.377 35.522 1.00 38.91 107 GLY A C 1
ATOM 794 O O . GLY A 1 107 ? 10.524 51.234 34.897 1.00 38.91 107 GLY A O 1
#